Protein AF-A0A537DF81-F1 (afdb_monomer)

Solvent-accessible surface area (backbone atoms only — not comparable to full-atom values): 6787 Å² total; per-residue (Å²): 124,71,70,62,56,60,52,55,70,72,68,40,65,65,61,55,49,50,50,50,50,50,52,50,48,52,57,68,72,64,67,51,51,50,15,34,75,80,62,50,73,33,83,52,47,74,41,13,10,57,52,32,72,85,39,63,35,28,47,92,48,24,45,86,84,34,48,71,54,56,65,70,61,53,48,52,53,49,26,51,48,34,29,77,74,66,74,35,54,71,71,58,14,47,54,49,42,55,56,54,39,44,73,25,78,74,33,26,65,62,50,47,53,56,53,53,61,62,62,72,75,116

Radius of gyration: 23.25 Å; Cα contacts (8 Å, |Δi|>4): 124; chains: 1; bounding box: 40×28×80 Å

Nearest PDB structures (foldseek):
  6m7f-assembly2_C  TM=6.364E-01  e=6.602E+00  Streptomyces clavuligerus
  1oai-assembly1_A  TM=5.696E-01  e=9.035E+00  Homo sapiens
  8hr7-assembly1_E  TM=6.247E-01  e=9.035E+00  Escherichia coli

Secondary structure (DSSP, 8-state):
-HHHHHHHHHS-HHHHHHHHHHHHHHHHHS--EEPTTT--EE-SGGGBGGG-TT-SSBTTTB-TTSPBPPHHHHHHHHHHHHHHHH---HHHHHHHHHHHHHHSTTTHHHHHHHHHHHHTT-

pLDDT: mean 83.81, std 18.18, range [38.84, 98.19]

Mean predicted aligned error: 11.06 Å

Structure (mmCIF, N/CA/C/O backbone):
data_AF-A0A537DF81-F1
#
_entry.id   AF-A0A537DF81-F1
#
loop_
_atom_site.group_PDB
_atom_site.id
_atom_site.type_symbol
_atom_site.label_atom_id
_atom_site.label_alt_id
_atom_site.label_comp_id
_atom_site.labe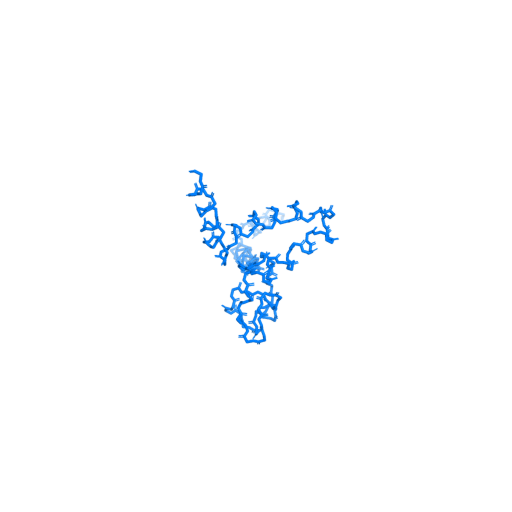l_asym_id
_atom_site.label_entity_id
_atom_site.label_seq_id
_atom_site.pdbx_PDB_ins_code
_atom_site.Cartn_x
_atom_site.Cartn_y
_atom_site.Cartn_z
_atom_site.occupancy
_atom_site.B_iso_or_equiv
_atom_site.auth_seq_id
_atom_site.auth_comp_id
_atom_site.auth_asym_id
_atom_site.auth_atom_id
_atom_site.pdbx_PDB_model_num
ATOM 1 N N . MET A 1 1 ? 2.066 5.144 -61.762 1.00 49.25 1 MET A N 1
ATOM 2 C CA . MET A 1 1 ? 3.050 4.932 -60.671 1.00 49.25 1 MET A CA 1
ATOM 3 C C . MET A 1 1 ? 2.477 5.013 -59.250 1.00 49.25 1 MET A C 1
ATOM 5 O O . MET A 1 1 ? 3.092 4.438 -58.369 1.00 49.25 1 MET A O 1
ATOM 9 N N . PHE A 1 2 ? 1.320 5.641 -58.993 1.00 47.88 2 PHE A N 1
ATOM 10 C CA . PHE A 1 2 ? 0.762 5.751 -57.627 1.00 47.88 2 PHE A CA 1
ATOM 11 C C . PHE A 1 2 ? 0.075 4.480 -57.087 1.00 47.88 2 PHE A C 1
ATOM 13 O O . PHE A 1 2 ? 0.087 4.240 -55.884 1.00 47.88 2 PHE A O 1
ATOM 20 N N . VAL A 1 3 ? -0.472 3.628 -57.961 1.00 48.50 3 VAL A N 1
ATOM 21 C CA . VAL A 1 3 ? -1.225 2.425 -57.545 1.00 48.50 3 VAL A CA 1
ATOM 22 C C . VAL A 1 3 ? -0.308 1.329 -56.972 1.00 48.50 3 VAL A C 1
ATOM 24 O O . VAL A 1 3 ? -0.689 0.620 -56.048 1.00 48.50 3 VAL A O 1
ATOM 27 N N . CYS A 1 4 ? 0.945 1.247 -57.436 1.00 48.53 4 CYS A N 1
ATOM 28 C CA . CYS A 1 4 ? 1.905 0.237 -56.970 1.00 48.53 4 CYS A CA 1
ATOM 29 C C . CYS A 1 4 ? 2.397 0.499 -55.533 1.00 48.53 4 CYS A C 1
ATOM 31 O O . CYS A 1 4 ? 2.656 -0.439 -54.784 1.00 48.53 4 CYS A O 1
ATOM 33 N N . TYR A 1 5 ? 2.478 1.770 -55.122 1.00 52.22 5 TYR A N 1
ATOM 34 C CA . TYR A 1 5 ? 2.940 2.153 -53.784 1.00 52.22 5 TYR A CA 1
ATOM 35 C C . TYR A 1 5 ? 1.903 1.811 -52.704 1.00 52.22 5 TYR A C 1
ATOM 37 O O . TYR A 1 5 ? 2.252 1.296 -51.646 1.00 52.22 5 TYR A O 1
ATOM 45 N N . LEU A 1 6 ? 0.613 2.011 -52.998 1.00 49.91 6 LEU A N 1
ATOM 46 C CA . LEU A 1 6 ? -0.479 1.643 -52.091 1.00 49.91 6 LEU A CA 1
ATOM 47 C C . LEU A 1 6 ? -0.612 0.121 -51.914 1.00 49.91 6 LEU A C 1
ATOM 49 O O . LEU A 1 6 ? -0.837 -0.329 -50.792 1.00 49.91 6 LEU A O 1
ATOM 53 N N . CYS A 1 7 ? -0.393 -0.678 -52.965 1.00 44.88 7 CYS A N 1
ATOM 54 C CA . CYS A 1 7 ? -0.363 -2.140 -52.843 1.00 44.88 7 CYS A CA 1
ATOM 55 C C . CYS A 1 7 ? 0.856 -2.634 -52.045 1.00 44.88 7 CYS A C 1
ATOM 57 O O . CYS A 1 7 ? 0.696 -3.470 -51.159 1.00 44.88 7 CYS A O 1
ATOM 59 N N . TYR A 1 8 ? 2.049 -2.071 -52.279 1.00 50.09 8 TYR A N 1
ATOM 60 C CA . TYR A 1 8 ? 3.273 -2.449 -51.558 1.00 50.09 8 TYR A CA 1
ATOM 61 C C . TYR A 1 8 ? 3.180 -2.170 -50.051 1.00 50.09 8 TYR A C 1
ATOM 63 O O . TYR A 1 8 ? 3.649 -2.952 -49.229 1.00 50.09 8 TYR A O 1
ATOM 71 N N . VAL A 1 9 ? 2.529 -1.070 -49.671 1.00 50.41 9 VAL A N 1
ATOM 72 C CA . VAL A 1 9 ? 2.349 -0.663 -48.271 1.00 50.41 9 VAL A CA 1
ATOM 73 C C . VAL A 1 9 ? 1.277 -1.498 -47.544 1.00 50.41 9 VAL A C 1
ATOM 75 O O . VAL A 1 9 ? 1.344 -1.625 -46.318 1.00 50.41 9 VAL A O 1
ATOM 78 N N . ALA A 1 10 ? 0.318 -2.080 -48.275 1.00 50.81 10 ALA A N 1
ATOM 79 C CA . ALA A 1 10 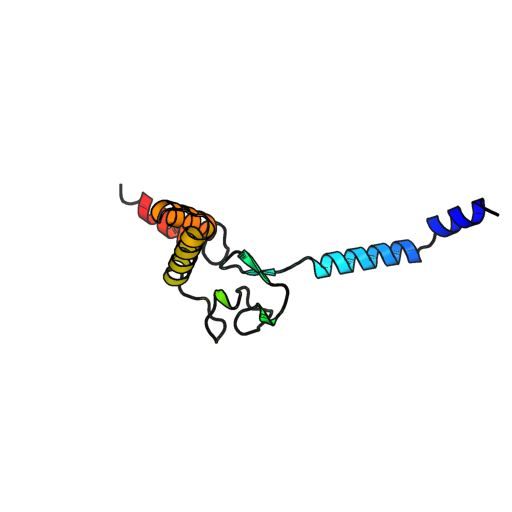? -0.786 -2.873 -47.726 1.00 50.81 10 ALA A CA 1
ATOM 80 C C . ALA A 1 10 ? -0.467 -4.372 -47.563 1.00 50.81 10 ALA A C 1
ATOM 82 O O . ALA A 1 10 ? -1.066 -5.025 -46.714 1.00 50.81 10 ALA A O 1
ATOM 83 N N . THR A 1 11 ? 0.485 -4.919 -48.326 1.00 52.03 11 THR A N 1
ATOM 84 C CA . THR A 1 11 ? 0.841 -6.352 -48.281 1.00 52.03 11 THR A CA 1
ATOM 85 C C . THR A 1 11 ? 2.197 -6.635 -47.644 1.00 52.03 11 THR A C 1
ATOM 87 O O . THR A 1 11 ? 2.632 -7.781 -47.657 1.00 52.03 11 THR A O 1
ATOM 90 N N . CYS A 1 12 ? 2.898 -5.628 -47.110 1.00 47.06 12 CYS A N 1
ATOM 91 C CA . CYS A 1 12 ? 4.250 -5.816 -46.587 1.00 47.06 12 CYS A CA 1
ATOM 92 C C . CYS A 1 12 ? 4.202 -6.542 -45.225 1.00 47.06 12 CYS A C 1
ATOM 94 O O . CYS A 1 12 ? 3.863 -5.907 -44.217 1.00 47.06 12 CYS A O 1
ATOM 96 N N . PRO A 1 13 ? 4.570 -7.839 -45.142 1.00 61.97 13 PRO A N 1
ATOM 97 C CA . PRO A 1 13 ? 4.495 -8.612 -43.898 1.00 61.97 13 PRO A CA 1
ATOM 98 C C . PRO A 1 13 ? 5.383 -8.008 -42.803 1.00 61.97 13 PRO A C 1
ATOM 100 O O . PRO A 1 13 ? 5.100 -8.152 -41.619 1.00 61.97 13 PRO A O 1
ATOM 103 N N . VAL A 1 14 ? 6.406 -7.246 -43.201 1.00 62.47 14 VAL A N 1
ATOM 104 C CA . VAL A 1 14 ? 7.311 -6.512 -42.314 1.00 62.47 14 VAL A CA 1
ATOM 105 C C . VAL A 1 14 ? 6.574 -5.429 -41.520 1.00 62.47 14 VAL A C 1
ATOM 107 O O . VAL A 1 14 ? 6.853 -5.248 -40.343 1.00 62.47 14 VAL A O 1
ATOM 110 N N . ARG A 1 15 ? 5.587 -4.736 -42.107 1.00 67.00 15 ARG A N 1
ATOM 111 C CA . ARG A 1 15 ? 4.839 -3.673 -41.410 1.00 67.00 15 ARG A CA 1
ATOM 112 C C . ARG A 1 15 ? 3.891 -4.245 -40.356 1.00 67.00 15 ARG A C 1
ATOM 114 O O . ARG A 1 15 ? 3.777 -3.685 -39.269 1.00 67.00 15 ARG A O 1
ATOM 121 N N . LEU A 1 16 ? 3.256 -5.378 -40.663 1.00 65.50 16 LEU A N 1
ATOM 122 C CA . LEU A 1 16 ? 2.427 -6.116 -39.710 1.00 65.50 16 LEU A CA 1
ATOM 123 C C . LEU A 1 16 ? 3.285 -6.734 -38.596 1.00 65.50 16 LEU A C 1
ATOM 125 O O . LEU A 1 16 ? 2.926 -6.621 -37.430 1.00 65.50 16 LEU A O 1
ATOM 129 N N . LEU A 1 17 ? 4.447 -7.304 -38.934 1.00 70.38 17 LEU A N 1
ATOM 130 C CA . LEU A 1 17 ? 5.405 -7.840 -37.964 1.00 70.38 17 LEU A CA 1
ATOM 131 C C . LEU A 1 17 ? 5.929 -6.747 -37.021 1.00 70.38 17 LEU A C 1
ATOM 133 O O . LEU A 1 17 ? 5.964 -6.958 -35.816 1.00 70.38 17 LEU A O 1
ATOM 137 N N . VAL A 1 18 ? 6.273 -5.564 -37.540 1.00 71.81 18 VAL A N 1
ATOM 138 C CA . VAL A 1 18 ? 6.703 -4.415 -36.724 1.00 71.81 18 VAL A CA 1
ATOM 139 C C . VAL A 1 18 ? 5.573 -3.937 -35.810 1.00 71.81 18 VAL A C 1
ATOM 141 O O . VAL A 1 18 ? 5.822 -3.693 -34.637 1.00 71.81 18 VAL A O 1
ATOM 144 N N . LEU A 1 19 ? 4.326 -3.864 -36.288 1.00 73.56 19 LEU A N 1
ATOM 145 C CA . LEU A 1 19 ? 3.176 -3.523 -35.441 1.00 73.56 19 LEU A CA 1
ATOM 146 C C . LEU A 1 19 ? 2.931 -4.569 -34.347 1.00 73.56 19 LEU A C 1
ATOM 148 O O . LEU A 1 19 ? 2.692 -4.195 -33.204 1.00 73.56 19 LEU A O 1
ATOM 152 N N . VAL A 1 20 ? 3.030 -5.864 -34.659 1.00 76.12 20 VAL A N 1
ATOM 153 C CA . VAL A 1 20 ? 2.906 -6.937 -33.660 1.00 76.12 20 VAL A CA 1
ATOM 154 C C . VAL A 1 20 ? 4.050 -6.867 -32.652 1.00 76.12 20 VAL A C 1
ATOM 156 O O . VAL A 1 20 ? 3.791 -6.943 -31.458 1.00 76.12 20 VAL A O 1
ATOM 159 N N . LEU A 1 21 ? 5.293 -6.653 -33.091 1.00 73.12 21 LEU A N 1
ATOM 160 C CA . LEU A 1 21 ? 6.444 -6.496 -32.202 1.00 73.12 21 LEU A CA 1
ATOM 161 C C . LEU A 1 21 ? 6.303 -5.266 -31.306 1.00 73.12 21 LEU A C 1
ATOM 163 O O . LEU A 1 21 ? 6.547 -5.382 -30.113 1.00 73.12 21 LEU A O 1
ATOM 167 N N . VAL A 1 22 ? 5.846 -4.127 -31.835 1.00 69.62 22 VAL A N 1
ATOM 168 C CA . VAL A 1 22 ? 5.561 -2.918 -31.047 1.00 69.62 22 VAL A CA 1
ATOM 169 C C . VAL A 1 22 ? 4.423 -3.170 -30.063 1.00 69.62 22 VAL A C 1
ATOM 171 O O . VAL A 1 22 ? 4.552 -2.803 -28.907 1.00 69.62 22 VAL A O 1
ATOM 174 N N . LEU A 1 23 ? 3.339 -3.842 -30.455 1.00 67.06 23 LEU A N 1
ATOM 175 C CA . LEU A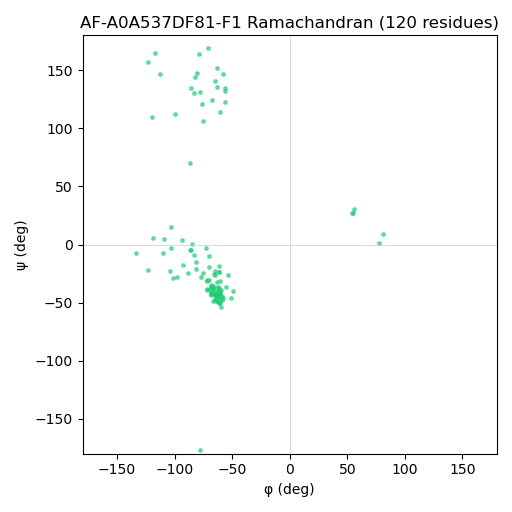 1 23 ? 2.239 -4.177 -29.543 1.00 67.06 23 LEU A CA 1
ATOM 176 C C . LEU A 1 23 ? 2.657 -5.188 -28.466 1.00 67.06 23 LEU A C 1
ATOM 178 O O . LEU A 1 23 ? 2.213 -5.074 -27.327 1.00 67.06 23 LEU A O 1
ATOM 182 N N . VAL A 1 24 ? 3.524 -6.150 -28.794 1.00 61.25 24 VAL A N 1
ATOM 183 C CA . VAL A 1 24 ? 4.120 -7.092 -27.834 1.00 61.25 24 VAL A CA 1
ATOM 184 C C . VAL A 1 24 ? 5.075 -6.360 -26.891 1.00 61.25 24 VAL A C 1
ATOM 186 O O . VAL A 1 24 ? 4.991 -6.573 -25.687 1.00 61.25 24 VAL A O 1
ATOM 189 N N . HIS A 1 25 ? 5.913 -5.448 -27.395 1.00 60.09 25 HIS A N 1
ATOM 190 C CA . HIS A 1 25 ? 6.788 -4.612 -26.569 1.00 60.09 25 HIS A CA 1
ATOM 191 C C . HIS A 1 25 ? 5.978 -3.685 -25.661 1.00 60.09 25 HIS A C 1
ATOM 193 O O . HIS A 1 25 ? 6.202 -3.669 -24.462 1.00 60.09 25 HIS A O 1
ATOM 199 N N . VAL A 1 26 ? 4.981 -2.974 -26.192 1.00 57.25 26 VAL A N 1
ATOM 200 C CA . VAL A 1 26 ? 4.099 -2.090 -25.416 1.00 57.25 26 VAL A CA 1
ATOM 201 C C . VAL A 1 26 ? 3.329 -2.882 -24.358 1.00 57.25 26 VAL A C 1
ATOM 203 O O . VAL A 1 26 ? 3.220 -2.419 -23.225 1.00 57.25 26 VAL A O 1
ATOM 206 N N . ARG A 1 27 ? 2.852 -4.098 -24.669 1.00 55.25 27 ARG A N 1
ATOM 207 C CA . ARG A 1 27 ? 2.251 -4.998 -23.667 1.00 55.25 27 ARG A CA 1
ATOM 208 C C . ARG A 1 27 ? 3.249 -5.428 -22.592 1.00 55.25 27 ARG A C 1
ATOM 210 O O . ARG A 1 27 ? 2.875 -5.448 -21.425 1.00 55.25 27 ARG A O 1
ATOM 217 N N . LEU A 1 28 ? 4.492 -5.730 -22.963 1.00 54.19 28 LEU A N 1
ATOM 218 C CA . LEU A 1 28 ? 5.555 -6.101 -22.026 1.00 54.19 28 LEU A CA 1
ATOM 219 C C . LEU A 1 28 ? 5.982 -4.915 -21.140 1.00 54.19 28 LEU A C 1
ATOM 221 O O . LEU A 1 28 ? 6.260 -5.104 -19.964 1.00 54.19 28 LEU A O 1
ATOM 225 N N . MET A 1 29 ? 5.966 -3.691 -21.676 1.00 49.41 29 MET A N 1
ATOM 226 C CA . MET A 1 29 ? 6.331 -2.459 -20.963 1.00 49.41 29 MET A CA 1
ATOM 227 C C . MET A 1 29 ? 5.197 -1.862 -20.108 1.00 49.41 29 MET A C 1
ATOM 229 O O . MET A 1 29 ? 5.448 -0.926 -19.356 1.00 49.41 29 MET A O 1
ATOM 233 N N . SER A 1 30 ? 3.957 -2.363 -20.208 1.00 47.78 30 SER A N 1
ATOM 234 C CA . SER A 1 30 ? 2.788 -1.778 -19.517 1.00 47.78 30 SER A CA 1
ATOM 235 C C . SER A 1 30 ? 2.321 -2.537 -18.271 1.00 47.78 30 SER A C 1
ATOM 237 O O . SER A 1 30 ? 1.398 -2.072 -17.601 1.00 47.78 30 SER A O 1
ATOM 239 N N . LEU A 1 31 ? 2.928 -3.674 -17.915 1.00 55.75 31 LEU A N 1
ATOM 240 C CA . LEU A 1 31 ? 2.657 -4.320 -16.625 1.00 55.75 31 LEU A CA 1
ATOM 241 C C . LEU A 1 31 ? 3.573 -3.737 -15.540 1.00 55.75 31 LEU A C 1
ATOM 243 O O . LEU A 1 31 ? 4.466 -4.410 -15.040 1.00 55.75 31 LEU A O 1
ATOM 247 N N . ALA A 1 32 ? 3.338 -2.481 -15.155 1.00 60.94 32 ALA A N 1
ATOM 248 C CA . ALA A 1 32 ? 3.845 -2.005 -13.871 1.00 60.94 32 ALA A CA 1
ATOM 249 C C . ALA A 1 32 ? 3.212 -2.873 -12.772 1.00 60.94 32 ALA A C 1
ATOM 251 O O . ALA A 1 32 ? 1.986 -2.862 -12.595 1.00 60.94 32 ALA A O 1
ATOM 252 N N . LEU A 1 33 ? 4.029 -3.659 -12.070 1.00 82.50 33 LEU A N 1
ATOM 253 C CA . LEU A 1 33 ? 3.555 -4.500 -10.978 1.00 82.50 33 LEU A CA 1
ATOM 254 C C . LEU A 1 33 ? 3.107 -3.564 -9.849 1.00 82.50 33 LEU A C 1
ATOM 256 O O . LEU A 1 33 ? 3.856 -2.689 -9.423 1.00 82.50 33 LEU A O 1
ATOM 260 N N . ARG A 1 34 ? 1.862 -3.674 -9.385 1.00 93.31 34 ARG A N 1
ATOM 261 C CA . ARG A 1 34 ? 1.377 -2.838 -8.277 1.00 93.31 34 ARG A CA 1
ATOM 262 C C . ARG A 1 34 ? 1.739 -3.494 -6.956 1.00 93.31 34 ARG A C 1
ATOM 264 O O . ARG A 1 34 ? 1.504 -4.684 -6.786 1.00 93.31 34 ARG A O 1
ATOM 271 N N . CYS A 1 35 ? 2.251 -2.707 -6.016 1.00 96.38 35 CYS A N 1
ATOM 272 C CA . CYS A 1 35 ? 2.538 -3.157 -4.662 1.00 96.38 35 CYS A CA 1
ATOM 273 C C . CYS A 1 35 ? 1.272 -3.739 -4.025 1.00 96.38 35 CYS A C 1
ATOM 275 O O . CYS A 1 35 ? 0.273 -3.035 -3.864 1.00 96.38 35 CYS A O 1
ATOM 277 N N . GLU A 1 36 ? 1.329 -4.992 -3.588 1.00 96.75 36 GLU A N 1
ATOM 278 C CA . GLU A 1 36 ? 0.172 -5.692 -3.016 1.00 96.75 36 GLU A CA 1
ATOM 279 C C . GLU A 1 36 ? -0.257 -5.157 -1.637 1.00 96.75 36 GLU A C 1
ATOM 281 O O . GLU A 1 36 ? -1.322 -5.518 -1.138 1.00 96.75 36 GLU A O 1
ATOM 286 N N . SER A 1 37 ? 0.555 -4.283 -1.026 1.00 97.50 37 SER A N 1
ATOM 287 C CA . SER A 1 37 ? 0.326 -3.684 0.297 1.00 97.50 37 SER A CA 1
ATOM 288 C C . SER A 1 37 ? -0.217 -2.251 0.259 1.00 97.50 37 SER A C 1
ATOM 290 O O . SER A 1 37 ? -0.920 -1.846 1.184 1.00 97.50 37 SER A O 1
ATOM 292 N N . CYS A 1 38 ? 0.090 -1.457 -0.770 1.00 96.38 38 CYS A N 1
ATOM 293 C CA . CYS A 1 38 ? -0.389 -0.067 -0.866 1.00 96.38 38 CYS A CA 1
ATOM 294 C C . CYS A 1 38 ? -0.964 0.319 -2.236 1.00 96.38 38 CYS A C 1
ATOM 296 O O . CYS A 1 38 ? -1.504 1.414 -2.377 1.00 96.38 38 CYS A O 1
ATOM 298 N N . GLY A 1 39 ? -0.853 -0.546 -3.247 1.00 93.94 39 GLY A N 1
ATOM 299 C CA . GLY A 1 39 ? -1.349 -0.305 -4.604 1.00 93.94 39 GLY A CA 1
ATOM 300 C C . GLY A 1 39 ? -0.480 0.619 -5.467 1.00 93.94 39 GLY A C 1
ATOM 301 O O . GLY A 1 39 ? -0.843 0.883 -6.621 1.00 93.94 39 GLY A O 1
ATOM 302 N N . MET A 1 40 ? 0.655 1.106 -4.946 1.00 93.31 40 MET A N 1
ATOM 303 C CA . MET A 1 40 ? 1.596 1.933 -5.711 1.00 93.31 40 MET A CA 1
ATOM 304 C C . MET A 1 40 ? 2.180 1.143 -6.891 1.00 93.31 40 MET A C 1
ATOM 306 O O . MET A 1 40 ? 2.553 -0.015 -6.700 1.00 93.31 40 MET A O 1
ATOM 310 N N . PRO A 1 41 ? 2.260 1.729 -8.097 1.00 93.38 41 PRO A N 1
ATOM 311 C CA . PRO A 1 41 ? 2.952 1.099 -9.215 1.00 93.38 41 PRO A CA 1
ATOM 312 C C . PRO A 1 41 ? 4.452 0.978 -8.914 1.00 93.38 41 PRO A C 1
ATOM 314 O O . PRO A 1 41 ? 5.033 1.897 -8.343 1.00 93.38 41 PRO A O 1
ATOM 317 N N . MET A 1 42 ? 5.044 -0.148 -9.306 1.00 93.12 42 MET A N 1
ATOM 318 C CA . MET A 1 42 ? 6.482 -0.413 -9.278 1.00 93.12 42 MET A CA 1
ATOM 319 C C . MET A 1 42 ? 6.918 -0.681 -10.724 1.00 93.12 42 MET A C 1
ATOM 321 O O . MET A 1 42 ? 6.490 -1.655 -11.348 1.00 93.12 42 MET A O 1
ATOM 325 N N . ALA A 1 43 ? 7.669 0.256 -11.290 1.00 87.81 43 ALA A N 1
ATOM 326 C CA . ALA A 1 43 ? 8.185 0.252 -12.650 1.00 87.81 43 ALA A CA 1
ATOM 327 C C . ALA A 1 43 ? 9.640 -0.231 -12.724 1.00 87.81 43 ALA A C 1
ATOM 329 O O . ALA A 1 43 ? 10.037 -0.764 -13.761 1.00 87.81 43 ALA A O 1
ATOM 330 N N . THR A 1 44 ? 10.431 -0.048 -11.662 1.00 88.88 44 THR A N 1
ATOM 331 C CA . THR A 1 44 ? 11.844 -0.462 -11.633 1.00 88.88 44 THR A CA 1
ATOM 332 C C . THR A 1 44 ? 12.138 -1.412 -10.480 1.00 88.88 44 THR A C 1
ATOM 334 O O . THR A 1 44 ? 11.438 -1.421 -9.471 1.00 88.88 44 THR A O 1
ATOM 337 N N . ASN A 1 45 ? 13.206 -2.203 -10.607 1.00 87.81 45 ASN A N 1
ATOM 338 C CA . ASN A 1 45 ? 13.602 -3.189 -9.597 1.00 87.81 45 ASN A CA 1
ATOM 339 C C . ASN A 1 45 ? 13.909 -2.539 -8.235 1.00 87.81 45 ASN A C 1
ATOM 341 O O . ASN A 1 45 ? 13.675 -3.143 -7.190 1.00 87.81 45 ASN A O 1
ATOM 345 N N . GLU A 1 46 ? 14.410 -1.304 -8.242 1.00 91.44 46 GLU A N 1
ATOM 346 C CA . GLU A 1 46 ? 14.785 -0.540 -7.050 1.00 91.44 46 GLU A CA 1
ATOM 347 C C . GLU A 1 46 ? 13.571 -0.099 -6.224 1.00 91.44 46 GLU A C 1
ATOM 349 O O . GLU A 1 46 ? 13.713 0.203 -5.040 1.00 91.44 46 GLU A O 1
ATOM 354 N N . GLU A 1 47 ? 12.381 -0.077 -6.827 1.00 93.75 47 GLU A N 1
ATOM 355 C CA . GLU A 1 47 ? 11.132 0.271 -6.148 1.00 93.75 47 GLU A CA 1
ATOM 356 C C . GLU A 1 47 ? 10.552 -0.905 -5.357 1.00 93.75 47 GLU A C 1
ATOM 358 O O . GLU A 1 47 ? 9.714 -0.691 -4.476 1.00 93.75 47 GLU A O 1
ATOM 363 N N . HIS A 1 48 ? 11.025 -2.129 -5.608 1.00 95.69 48 HIS A N 1
ATOM 364 C CA . HIS A 1 48 ? 10.642 -3.318 -4.856 1.00 95.69 48 HIS A CA 1
ATOM 365 C C . HIS A 1 48 ? 11.412 -3.427 -3.533 1.00 95.69 48 HIS A C 1
ATOM 367 O O . HIS A 1 48 ? 12.577 -3.042 -3.417 1.00 95.69 48 HIS A O 1
ATOM 373 N N . GLY A 1 49 ? 10.772 -3.994 -2.511 1.00 96.31 49 GLY A N 1
ATOM 374 C CA . GLY A 1 49 ? 11.358 -4.182 -1.187 1.00 96.31 49 GLY A CA 1
ATOM 375 C C . GLY A 1 49 ? 12.670 -4.970 -1.239 1.00 96.31 49 GLY A C 1
ATOM 376 O O . GLY A 1 49 ? 12.746 -6.021 -1.879 1.00 96.31 49 GLY A O 1
ATOM 377 N N . ALA A 1 50 ? 13.697 -4.456 -0.553 1.00 95.25 50 ALA A N 1
ATOM 378 C CA . ALA A 1 50 ? 15.083 -4.939 -0.626 1.00 95.25 50 ALA A CA 1
ATOM 379 C C . ALA A 1 50 ? 15.671 -4.997 -2.052 1.00 95.25 50 ALA A C 1
ATOM 381 O O . ALA A 1 50 ? 16.555 -5.809 -2.313 1.00 95.25 50 ALA A O 1
ATOM 382 N N . GLN A 1 51 ? 15.182 -4.151 -2.970 1.00 92.81 51 GLN A N 1
ATOM 383 C CA . GLN A 1 51 ? 15.604 -4.099 -4.378 1.00 92.81 51 GLN A CA 1
ATOM 384 C C . GLN A 1 51 ? 15.473 -5.457 -5.093 1.00 92.81 51 GLN A C 1
ATOM 386 O O . GLN A 1 51 ? 16.212 -5.771 -6.026 1.00 92.81 51 GLN A O 1
ATOM 391 N N . ASN A 1 52 ? 14.541 -6.296 -4.628 1.00 92.44 52 ASN A N 1
ATOM 392 C CA . ASN A 1 52 ? 14.288 -7.614 -5.187 1.00 92.44 52 ASN A CA 1
ATOM 393 C C . ASN A 1 52 ? 13.060 -7.551 -6.109 1.00 92.44 52 ASN A C 1
ATOM 395 O O . ASN A 1 52 ? 11.951 -7.431 -5.589 1.00 92.44 52 ASN A O 1
ATOM 399 N N . PRO A 1 53 ? 13.201 -7.721 -7.437 1.00 90.19 53 PRO A N 1
ATOM 400 C CA . PRO A 1 53 ? 12.077 -7.631 -8.377 1.00 90.19 53 PRO A CA 1
ATOM 401 C C . PRO A 1 53 ? 10.977 -8.677 -8.146 1.00 90.19 53 PRO A C 1
ATOM 403 O O . PRO A 1 53 ? 9.851 -8.503 -8.600 1.00 90.19 53 PRO A O 1
ATOM 406 N N . ASN A 1 54 ? 11.276 -9.758 -7.419 1.00 91.50 54 ASN A N 1
ATOM 407 C CA . ASN A 1 54 ? 10.287 -10.772 -7.051 1.00 91.50 54 ASN A CA 1
ATOM 408 C C . ASN A 1 54 ? 9.519 -10.432 -5.764 1.00 91.50 54 ASN A C 1
ATOM 410 O O . ASN A 1 54 ? 8.624 -11.180 -5.374 1.00 91.50 54 ASN A O 1
ATOM 414 N N . ASN A 1 55 ? 9.872 -9.350 -5.064 1.00 95.00 55 ASN A N 1
ATOM 415 C CA . ASN A 1 55 ? 9.138 -8.910 -3.886 1.00 95.00 55 ASN A CA 1
ATOM 416 C C . ASN A 1 55 ? 7.833 -8.224 -4.330 1.00 95.00 55 ASN A C 1
ATOM 418 O O . ASN A 1 55 ? 7.901 -7.223 -5.040 1.00 95.00 55 ASN A O 1
ATOM 422 N N . PRO A 1 56 ? 6.643 -8.700 -3.926 1.00 95.88 56 PRO A N 1
ATOM 423 C CA . PRO A 1 56 ? 5.375 -8.093 -4.341 1.00 95.88 56 PRO A CA 1
ATOM 424 C C . PRO A 1 56 ? 5.099 -6.734 -3.671 1.00 95.88 56 PRO A C 1
ATOM 426 O O . PRO A 1 56 ? 4.084 -6.091 -3.951 1.00 95.88 56 PRO A O 1
ATOM 429 N N . TYR A 1 57 ? 5.973 -6.289 -2.765 1.00 97.25 57 TYR A N 1
ATOM 430 C CA . TYR A 1 57 ? 5.823 -5.059 -1.998 1.00 97.25 57 TYR A CA 1
ATOM 431 C C . TYR A 1 57 ? 6.874 -4.023 -2.391 1.00 97.25 57 TYR A C 1
ATOM 433 O O . TYR A 1 57 ? 8.017 -4.370 -2.679 1.00 97.25 57 TYR A O 1
ATOM 441 N N . CYS A 1 58 ? 6.509 -2.740 -2.336 1.00 97.06 58 CYS A N 1
ATOM 442 C CA . CYS A 1 58 ? 7.449 -1.652 -2.590 1.00 97.06 58 CYS A CA 1
ATOM 443 C C . CYS A 1 58 ? 8.355 -1.369 -1.385 1.00 97.06 58 CYS A C 1
ATOM 445 O O . CYS A 1 58 ? 8.019 -1.708 -0.246 1.00 97.06 58 CYS A O 1
ATOM 447 N N . ILE A 1 59 ? 9.446 -0.638 -1.617 1.00 96.50 59 ILE A N 1
ATOM 448 C CA . ILE A 1 59 ? 10.395 -0.193 -0.581 1.00 96.50 59 ILE A CA 1
ATOM 449 C C . ILE A 1 59 ? 9.742 0.561 0.590 1.00 96.50 59 ILE A C 1
ATOM 451 O O . ILE A 1 59 ? 10.257 0.537 1.702 1.00 96.50 59 ILE A O 1
ATOM 455 N N . HIS A 1 60 ? 8.593 1.210 0.373 1.00 96.06 60 HIS A N 1
ATOM 456 C CA . HIS A 1 60 ? 7.865 1.963 1.406 1.00 96.06 60 HIS A CA 1
ATOM 457 C C . HIS A 1 60 ? 6.895 1.103 2.228 1.00 96.06 60 HIS A C 1
ATOM 459 O O . HIS A 1 60 ? 6.229 1.600 3.139 1.00 96.06 60 HIS A O 1
ATOM 465 N N . CYS A 1 61 ? 6.742 -0.170 1.867 1.00 97.75 61 CYS A N 1
ATOM 466 C CA . CYS A 1 61 ? 5.914 -1.126 2.594 1.00 97.75 61 CYS A CA 1
ATOM 467 C C . CYS A 1 61 ? 6.743 -2.187 3.311 1.00 97.75 61 CYS A C 1
ATOM 469 O O . CYS A 1 61 ? 6.170 -2.959 4.075 1.00 97.75 61 CYS A O 1
ATOM 471 N N . THR A 1 62 ? 8.057 -2.232 3.102 1.00 97.88 62 THR A N 1
ATOM 472 C CA . THR A 1 62 ? 8.934 -3.240 3.696 1.00 97.88 62 THR A CA 1
ATOM 473 C C . THR A 1 62 ? 9.974 -2.632 4.627 1.00 97.88 62 THR A C 1
ATOM 475 O O . THR A 1 62 ? 10.230 -1.430 4.609 1.00 97.88 62 THR A O 1
ATOM 478 N N . ASP A 1 63 ? 10.600 -3.473 5.442 1.00 96.56 63 ASP A N 1
ATOM 479 C CA . ASP A 1 63 ? 11.861 -3.147 6.100 1.00 96.56 63 ASP A CA 1
ATOM 480 C C . ASP A 1 63 ? 13.060 -3.273 5.135 1.00 96.56 63 ASP A C 1
ATOM 482 O O . ASP A 1 63 ? 12.905 -3.561 3.942 1.00 96.56 63 ASP A O 1
ATOM 486 N N . MET A 1 64 ? 14.271 -3.063 5.663 1.00 94.38 64 MET A N 1
ATOM 487 C CA . MET A 1 64 ? 15.525 -3.160 4.902 1.00 94.38 64 MET A CA 1
ATOM 488 C C . MET A 1 64 ? 15.779 -4.554 4.312 1.00 94.38 64 MET A C 1
ATOM 490 O O . MET A 1 64 ? 16.502 -4.671 3.329 1.00 94.38 64 MET A O 1
ATOM 494 N N . ASN A 1 65 ? 15.180 -5.598 4.888 1.00 96.31 65 ASN A N 1
ATOM 495 C CA . ASN A 1 65 ? 15.304 -6.978 4.424 1.00 96.31 65 ASN A CA 1
ATOM 496 C C . ASN A 1 65 ? 14.173 -7.365 3.456 1.00 96.31 65 ASN A C 1
ATOM 498 O O . ASN A 1 65 ? 14.083 -8.519 3.042 1.00 96.31 65 ASN A O 1
ATOM 502 N N . GLY A 1 66 ? 13.289 -6.425 3.104 1.00 96.25 66 GLY A N 1
ATOM 503 C CA . GLY A 1 66 ? 12.174 -6.670 2.194 1.00 96.25 6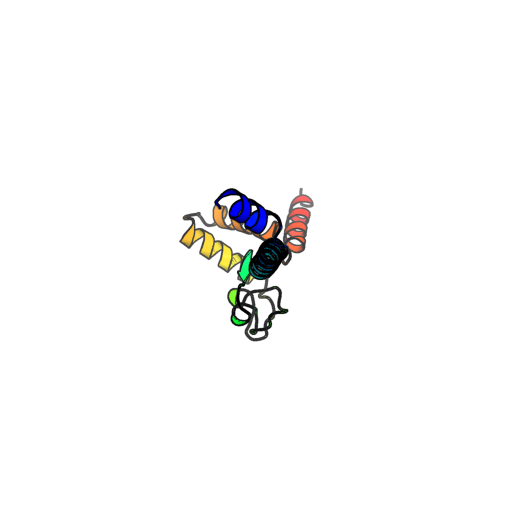6 GLY A CA 1
ATOM 504 C C . GLY A 1 66 ? 10.977 -7.338 2.868 1.00 96.25 66 GLY A C 1
ATOM 505 O O . GLY A 1 66 ? 10.030 -7.722 2.180 1.00 96.25 66 GLY A O 1
ATOM 506 N N . LYS A 1 67 ? 10.973 -7.459 4.201 1.00 97.88 67 LYS A N 1
ATOM 507 C CA . LYS A 1 67 ? 9.835 -8.000 4.945 1.00 97.88 67 LYS A CA 1
ATOM 508 C C . LYS A 1 67 ? 8.749 -6.938 5.071 1.00 97.88 67 LYS A C 1
ATOM 510 O O . LYS A 1 67 ? 9.021 -5.814 5.483 1.00 97.88 67 LYS A O 1
ATOM 515 N N . LEU A 1 68 ? 7.511 -7.312 4.755 1.00 97.94 68 LEU A N 1
ATOM 516 C CA . LEU A 1 68 ? 6.342 -6.443 4.875 1.00 97.94 68 LEU A CA 1
ATOM 517 C C . LEU A 1 68 ? 6.186 -5.901 6.307 1.00 97.94 68 LEU A C 1
ATOM 519 O O . LEU A 1 68 ? 6.291 -6.648 7.285 1.00 97.94 68 LEU A O 1
ATOM 523 N N . LEU A 1 69 ? 5.923 -4.599 6.421 1.00 97.94 69 LEU A N 1
ATOM 524 C CA . LEU A 1 69 ? 5.644 -3.946 7.697 1.00 97.94 69 LEU A CA 1
ATOM 525 C C . LEU A 1 69 ? 4.354 -4.500 8.332 1.00 97.94 69 LEU A C 1
ATOM 527 O O . LEU A 1 69 ? 3.447 -4.915 7.613 1.00 97.94 69 LEU A O 1
ATOM 531 N N . PRO A 1 70 ? 4.221 -4.478 9.671 1.00 97.69 70 PRO A N 1
ATOM 532 C CA . PRO A 1 70 ? 2.984 -4.885 10.332 1.00 97.69 70 PRO A CA 1
ATOM 533 C C . PRO A 1 70 ? 1.781 -4.058 9.861 1.00 97.69 70 PRO A C 1
ATOM 535 O O . PRO A 1 70 ? 1.909 -2.857 9.604 1.00 97.69 70 PRO A O 1
ATOM 538 N N . PHE A 1 71 ? 0.608 -4.692 9.808 1.00 97.06 71 PHE A N 1
ATOM 539 C CA . PHE A 1 71 ? -0.645 -4.059 9.381 1.00 97.06 71 PHE A CA 1
ATOM 540 C C . PHE A 1 71 ? -0.916 -2.753 10.125 1.00 97.06 71 PHE A C 1
ATOM 542 O O . PHE A 1 71 ? -1.233 -1.763 9.490 1.00 97.06 71 PHE A O 1
ATOM 549 N N . GLU A 1 72 ? -0.762 -2.730 11.450 1.00 96.88 72 GLU A N 1
ATOM 550 C CA . GLU A 1 72 ? -1.051 -1.577 12.307 1.00 96.88 72 GLU A CA 1
ATOM 551 C C . GLU A 1 72 ? -0.188 -0.376 11.931 1.00 96.88 72 GLU A C 1
ATOM 553 O O . GLU A 1 72 ? -0.680 0.745 11.826 1.00 96.88 72 GLU A O 1
ATOM 558 N N . LYS A 1 73 ? 1.098 -0.627 11.659 1.00 97.44 73 LYS A N 1
ATOM 559 C CA . LYS A 1 73 ? 2.025 0.410 11.213 1.00 97.44 73 LYS A CA 1
ATOM 560 C C . LYS A 1 73 ? 1.614 0.942 9.841 1.00 97.44 73 LYS A C 1
ATOM 562 O O . LYS A 1 73 ? 1.541 2.153 9.654 1.00 97.44 73 LYS A O 1
ATOM 567 N N . LYS A 1 74 ? 1.322 0.050 8.887 1.00 97.25 74 LYS A N 1
ATOM 568 C CA . LYS A 1 74 ? 0.929 0.465 7.533 1.00 97.25 74 LYS A CA 1
ATOM 569 C C . LYS A 1 74 ? -0.426 1.174 7.521 1.00 97.25 74 LYS A C 1
ATOM 571 O O . LYS A 1 74 ? -0.587 2.141 6.784 1.00 97.25 74 LYS A O 1
ATOM 576 N N . PHE A 1 75 ? -1.362 0.721 8.349 1.00 98.00 75 PHE A N 1
ATOM 577 C CA . PHE A 1 75 ? -2.670 1.328 8.549 1.00 98.00 75 PHE A CA 1
ATOM 578 C C . PHE A 1 75 ? -2.529 2.767 9.041 1.00 98.00 75 PHE A C 1
ATOM 580 O O . PHE A 1 75 ? -3.023 3.672 8.377 1.00 98.00 75 PHE A O 1
ATOM 587 N N . GLU A 1 76 ? -1.785 2.999 10.125 1.00 98.06 76 GLU A N 1
ATOM 588 C CA . GLU A 1 76 ? -1.587 4.349 10.664 1.00 98.06 76 GLU A CA 1
ATOM 589 C C . GLU A 1 76 ? -0.878 5.276 9.657 1.00 98.06 76 GLU A C 1
ATOM 591 O O . GLU A 1 76 ? -1.285 6.421 9.469 1.00 98.06 76 GLU A O 1
ATOM 596 N N . GLU A 1 77 ? 0.129 4.780 8.926 1.00 97.12 77 GLU A N 1
ATOM 597 C CA . GLU A 1 77 ? 0.791 5.546 7.857 1.00 97.12 77 GLU A CA 1
ATOM 598 C C . GLU A 1 77 ? -0.172 5.940 6.723 1.00 97.12 77 GLU A C 1
ATOM 600 O O . GLU A 1 77 ? -0.128 7.071 6.229 1.00 97.12 77 GLU A O 1
ATOM 605 N N . LEU A 1 78 ? -1.043 5.020 6.297 1.00 96.56 78 LEU A N 1
ATOM 606 C CA . LEU A 1 78 ? -2.051 5.289 5.271 1.00 96.56 78 LEU A CA 1
ATOM 607 C C . LEU A 1 78 ? -3.136 6.246 5.776 1.00 96.56 78 LEU A C 1
ATOM 609 O O . LEU A 1 78 ? -3.549 7.123 5.019 1.00 96.56 78 LEU A O 1
ATOM 613 N N . VAL A 1 79 ? -3.561 6.127 7.038 1.00 98.19 79 VAL A N 1
ATOM 614 C CA . VAL A 1 79 ? -4.521 7.045 7.677 1.00 98.19 79 VAL A CA 1
ATOM 615 C C . VAL A 1 79 ? -3.948 8.450 7.706 1.00 98.19 79 VAL A C 1
ATOM 617 O O . VAL A 1 79 ? -4.584 9.377 7.208 1.00 98.19 79 VAL A O 1
ATOM 620 N N . LYS A 1 80 ? -2.708 8.599 8.180 1.00 97.69 80 LYS A N 1
ATOM 621 C CA . LYS A 1 80 ? -2.006 9.881 8.172 1.00 97.69 80 LYS A CA 1
ATOM 622 C C . LYS A 1 80 ? -1.897 10.452 6.758 1.00 97.69 80 LYS A C 1
ATOM 624 O O . LYS A 1 80 ? -2.240 11.606 6.534 1.00 97.69 80 LYS A O 1
ATOM 629 N N . THR A 1 81 ? -1.515 9.628 5.782 1.00 96.12 81 THR A N 1
ATOM 630 C CA . THR A 1 81 ? -1.427 10.060 4.378 1.00 96.12 81 THR A CA 1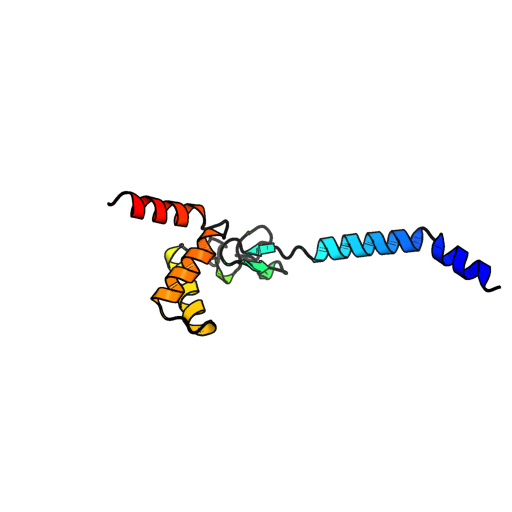
ATOM 631 C C . THR A 1 81 ? -2.785 10.520 3.842 1.00 96.12 81 THR A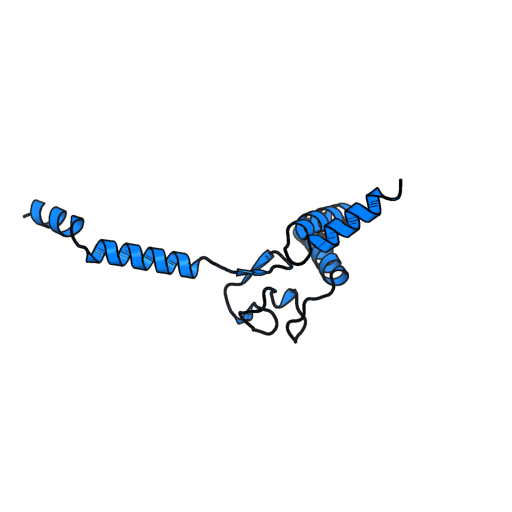 C 1
ATOM 633 O O . THR A 1 81 ? -2.857 11.522 3.134 1.00 96.12 81 THR A O 1
ATOM 636 N N . ALA A 1 82 ? -3.877 9.825 4.166 1.00 96.75 82 ALA A N 1
ATOM 637 C CA . ALA A 1 82 ? -5.221 10.215 3.751 1.00 96.75 82 ALA A CA 1
ATOM 638 C C . ALA A 1 82 ? -5.666 11.534 4.404 1.00 96.75 82 ALA A C 1
ATOM 640 O O . ALA A 1 82 ? -6.264 12.369 3.726 1.00 96.75 82 ALA A O 1
ATOM 641 N N . MET A 1 83 ? -5.331 11.756 5.677 1.00 98.00 83 MET A N 1
ATOM 642 C CA . MET A 1 83 ? -5.574 13.035 6.351 1.00 98.00 83 MET A CA 1
ATOM 643 C C . MET A 1 83 ? -4.795 14.172 5.675 1.00 98.00 83 MET A C 1
ATOM 645 O O . MET A 1 83 ? -5.391 15.177 5.292 1.00 98.00 83 MET A O 1
ATOM 649 N N . ASP A 1 84 ? -3.496 13.968 5.444 1.00 97.19 84 ASP A N 1
ATOM 650 C CA . ASP A 1 84 ? -2.585 14.984 4.904 1.00 97.19 84 ASP A CA 1
ATOM 651 C C . ASP A 1 84 ? -2.886 15.331 3.434 1.00 97.19 84 ASP A C 1
ATOM 653 O O . ASP A 1 84 ? -2.764 16.482 3.021 1.00 97.19 84 ASP A O 1
ATOM 657 N N . THR A 1 85 ? -3.278 14.343 2.620 1.00 96.25 85 THR A N 1
ATOM 658 C CA . THR A 1 85 ? -3.410 14.512 1.156 1.00 96.25 85 THR A CA 1
ATOM 659 C C . THR A 1 85 ? -4.846 14.633 0.661 1.00 96.25 85 THR A C 1
ATOM 661 O O . THR A 1 85 ? -5.073 15.159 -0.429 1.00 96.25 85 THR A O 1
ATOM 664 N N . ARG A 1 86 ? -5.828 14.141 1.427 1.00 93.31 86 ARG A N 1
ATOM 665 C CA . ARG A 1 86 ? -7.248 14.115 1.031 1.00 93.31 86 ARG A CA 1
ATOM 666 C C . ARG A 1 86 ? -8.138 14.933 1.963 1.00 93.31 86 ARG A C 1
ATOM 668 O O . ARG A 1 86 ? -9.352 14.907 1.781 1.00 93.31 86 ARG A O 1
ATOM 675 N N . TRP A 1 87 ? -7.551 15.655 2.924 1.00 93.38 87 TRP A N 1
ATOM 676 C CA . TRP A 1 87 ? -8.257 16.555 3.846 1.00 93.38 87 TRP A CA 1
ATOM 677 C C . TRP A 1 87 ? -9.383 15.862 4.625 1.00 93.38 87 TRP A C 1
ATOM 679 O O . TRP A 1 87 ? -10.402 16.466 4.957 1.00 93.38 87 TRP A O 1
ATOM 689 N N . MET A 1 88 ? -9.211 14.567 4.886 1.00 96.38 88 MET A N 1
ATOM 690 C CA . MET A 1 88 ? -10.145 13.772 5.673 1.00 96.38 88 MET A CA 1
ATOM 691 C C . MET A 1 88 ? -9.866 13.975 7.160 1.00 96.38 88 MET A C 1
ATOM 693 O O . MET A 1 88 ? -8.710 14.071 7.574 1.00 96.38 88 MET A O 1
ATOM 697 N N . ASN A 1 89 ? -10.914 13.982 7.985 1.00 97.94 89 ASN A N 1
ATOM 698 C CA . ASN A 1 89 ? -10.715 13.811 9.423 1.00 97.94 89 ASN A CA 1
ATOM 699 C C . ASN A 1 89 ? -10.292 12.359 9.736 1.00 97.94 89 ASN A C 1
ATOM 701 O O . ASN A 1 89 ? -10.365 11.483 8.869 1.00 97.94 89 ASN A O 1
ATOM 705 N N . ARG A 1 90 ? -9.851 12.090 10.971 1.00 97.56 90 ARG A N 1
ATOM 706 C CA . ARG A 1 90 ? -9.309 10.768 11.329 1.00 97.56 90 ARG A CA 1
ATOM 707 C C . ARG A 1 90 ? -10.313 9.631 11.126 1.00 97.56 90 ARG A C 1
ATOM 709 O O . ARG A 1 90 ? -9.959 8.632 10.517 1.00 97.56 90 ARG A O 1
ATOM 716 N N . GLU A 1 91 ? -11.564 9.801 11.545 1.00 97.88 91 GLU A N 1
ATOM 717 C CA . GLU A 1 91 ? -12.607 8.776 11.387 1.00 97.88 91 GLU A CA 1
ATOM 718 C C . GLU A 1 91 ? -12.878 8.457 9.905 1.00 97.88 91 GLU A C 1
ATOM 720 O O . GLU A 1 91 ? -12.935 7.295 9.492 1.00 97.88 91 GLU A O 1
ATOM 725 N N . GLN A 1 92 ? -12.990 9.495 9.072 1.00 97.94 92 GLN A N 1
ATOM 726 C CA . GLN A 1 92 ? -13.165 9.353 7.626 1.00 97.94 92 GLN A CA 1
ATOM 727 C C . GLN A 1 92 ? -11.962 8.658 6.981 1.00 97.94 92 GLN A C 1
ATOM 729 O O . GLN A 1 92 ? -12.147 7.779 6.135 1.00 97.94 92 GLN A O 1
ATOM 734 N N . ALA A 1 93 ? -10.747 9.030 7.389 1.00 98.19 93 ALA A N 1
ATOM 735 C CA . ALA A 1 93 ? -9.507 8.446 6.898 1.00 98.19 93 ALA A CA 1
ATOM 736 C C . ALA A 1 93 ? -9.393 6.964 7.279 1.00 98.19 93 ALA A C 1
ATOM 738 O O . ALA A 1 93 ? -9.130 6.139 6.410 1.00 98.19 93 ALA A O 1
ATOM 739 N N . GLU A 1 94 ? -9.668 6.599 8.532 1.00 97.94 94 GLU A N 1
ATOM 740 C CA . GLU A 1 94 ? -9.666 5.208 9.001 1.00 97.94 94 GLU A CA 1
ATOM 741 C C . GLU A 1 94 ? -10.655 4.346 8.211 1.00 97.94 94 GLU A C 1
ATOM 743 O O . GLU A 1 94 ? -10.284 3.294 7.684 1.00 97.94 94 GLU A O 1
ATOM 748 N N . LYS A 1 95 ? -11.895 4.819 8.034 1.00 97.19 95 LYS A N 1
ATOM 749 C CA . LYS A 1 95 ? -12.903 4.115 7.231 1.00 97.19 95 LYS A CA 1
ATOM 750 C C . LYS A 1 95 ? -12.477 3.970 5.769 1.00 97.19 95 LYS A C 1
ATOM 752 O O . LYS A 1 95 ? -12.655 2.903 5.178 1.00 97.19 95 LYS A O 1
ATOM 757 N N . ASN A 1 96 ? -11.920 5.028 5.180 1.00 97.31 96 ASN A N 1
ATOM 758 C CA . ASN A 1 96 ? -11.438 5.015 3.802 1.00 97.31 96 ASN A CA 1
ATOM 759 C C . ASN A 1 96 ? -10.282 4.021 3.617 1.00 97.31 96 ASN A C 1
ATOM 761 O O . ASN A 1 96 ? -10.312 3.212 2.691 1.00 97.31 96 ASN A O 1
ATOM 765 N N . VAL A 1 97 ? -9.306 4.039 4.525 1.00 97.62 97 VAL A N 1
ATOM 766 C CA . VAL A 1 97 ? -8.134 3.162 4.490 1.00 97.62 97 VAL A CA 1
ATOM 767 C C . VAL A 1 97 ? -8.522 1.707 4.722 1.00 97.62 97 VAL A C 1
ATOM 769 O O . VAL A 1 97 ? -8.037 0.849 3.993 1.00 97.62 97 VAL A O 1
ATOM 772 N N . LEU A 1 98 ? -9.434 1.397 5.651 1.00 97.38 98 LEU A N 1
ATOM 773 C CA . LEU A 1 98 ? -9.946 0.028 5.809 1.00 97.38 98 LEU A CA 1
ATOM 774 C C . LEU A 1 98 ? -10.655 -0.470 4.543 1.00 97.38 98 LEU A C 1
ATOM 776 O O . LEU A 1 98 ? -10.518 -1.639 4.185 1.00 97.38 98 LEU A O 1
ATOM 780 N N . GLY A 1 99 ? -11.392 0.408 3.855 1.00 97.00 99 GLY A N 1
ATOM 781 C CA . GLY A 1 99 ? -11.978 0.113 2.548 1.00 97.00 99 GLY A CA 1
ATOM 782 C C . GLY A 1 99 ? -10.910 -0.224 1.508 1.00 97.00 99 GLY A C 1
ATOM 783 O O . GLY A 1 99 ? -10.972 -1.284 0.897 1.00 97.00 99 GLY A O 1
ATOM 784 N N . GLN A 1 100 ? -9.887 0.623 1.385 1.00 95.62 100 GLN A N 1
ATOM 785 C CA . GLN A 1 100 ? -8.760 0.404 0.475 1.00 95.62 100 GLN A CA 1
ATOM 786 C C . GLN A 1 100 ? -7.997 -0.891 0.802 1.00 95.62 100 GLN A C 1
ATOM 788 O O . GLN A 1 100 ? -7.731 -1.703 -0.079 1.00 95.62 100 GLN A O 1
ATOM 793 N N . MET A 1 101 ? -7.653 -1.121 2.071 1.00 97.44 101 MET A N 1
ATOM 794 C CA . MET A 1 101 ? -6.919 -2.313 2.502 1.00 97.44 101 MET A CA 1
ATOM 795 C C . MET A 1 101 ? -7.736 -3.597 2.311 1.00 97.44 101 MET A C 1
ATOM 797 O O . MET A 1 101 ? -7.151 -4.654 2.103 1.00 97.44 101 MET A O 1
ATOM 801 N N . ALA A 1 102 ? -9.070 -3.535 2.300 1.00 97.38 102 ALA A N 1
ATOM 802 C CA . ALA A 1 102 ? -9.899 -4.697 1.98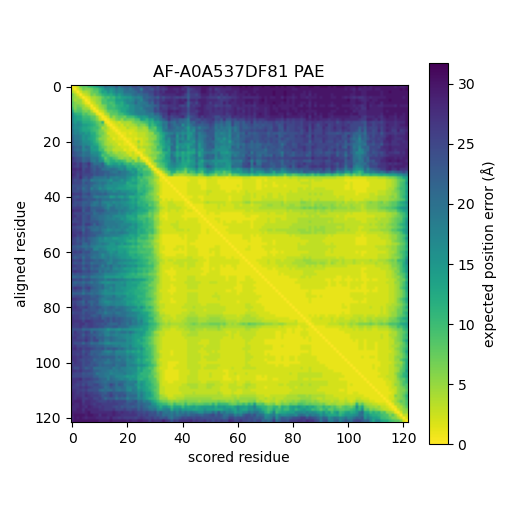2 1.00 97.38 102 ALA A CA 1
ATOM 803 C C . ALA A 1 102 ? -9.733 -5.189 0.530 1.00 97.38 102 ALA A C 1
ATOM 805 O O . ALA A 1 102 ? -10.010 -6.355 0.255 1.00 97.38 102 ALA A O 1
ATOM 806 N N . GLU A 1 103 ? -9.286 -4.329 -0.388 1.00 96.00 103 GLU A N 1
ATOM 807 C CA . GLU A 1 103 ? -9.076 -4.666 -1.804 1.00 96.00 103 GLU A CA 1
ATOM 808 C C . GLU A 1 103 ? -7.641 -5.130 -2.094 1.00 96.00 103 GLU A C 1
ATOM 810 O O . GLU A 1 103 ? -7.375 -5.757 -3.120 1.00 96.00 103 GLU A O 1
ATOM 815 N N . LEU A 1 104 ? -6.709 -4.846 -1.184 1.00 96.00 104 LEU A N 1
ATOM 816 C CA . LEU A 1 104 ? -5.290 -5.128 -1.360 1.00 96.00 104 LEU A CA 1
ATOM 817 C C . LEU A 1 104 ? -4.968 -6.590 -0.995 1.00 96.00 104 LEU A C 1
ATOM 819 O O . LEU A 1 104 ? -5.349 -7.041 0.094 1.00 96.00 104 LEU A O 1
ATOM 823 N N . PRO A 1 105 ? -4.253 -7.347 -1.857 1.00 96.56 105 PRO A N 1
ATOM 824 C CA . PRO A 1 105 ? -3.993 -8.772 -1.635 1.00 96.56 105 PRO A CA 1
ATOM 825 C C . PRO A 1 105 ? -3.332 -9.085 -0.291 1.00 96.56 105 PRO A C 1
ATOM 827 O O . PRO A 1 105 ? -3.705 -10.074 0.341 1.00 96.56 105 PRO A O 1
ATOM 830 N N . ALA A 1 106 ? -2.434 -8.213 0.182 1.00 97.31 106 ALA A N 1
ATOM 831 C CA . ALA A 1 106 ? -1.736 -8.385 1.455 1.00 97.31 106 ALA A CA 1
ATOM 832 C C . ALA A 1 106 ? -2.666 -8.342 2.681 1.00 97.31 106 ALA A C 1
ATOM 834 O O . ALA A 1 106 ? -2.348 -8.914 3.723 1.00 97.31 106 ALA A O 1
ATOM 835 N N . TRP A 1 107 ? -3.810 -7.654 2.579 1.00 97.81 107 TRP A N 1
ATOM 836 C CA . TRP A 1 107 ? -4.595 -7.236 3.745 1.00 97.81 107 TRP A CA 1
ATOM 837 C C . TRP A 1 107 ? -6.043 -7.720 3.745 1.00 97.81 107 TRP A C 1
ATOM 839 O O . TRP A 1 107 ? -6.642 -7.820 4.818 1.00 97.81 107 TRP A O 1
ATOM 849 N N . ARG A 1 108 ? -6.606 -8.068 2.582 1.00 96.00 108 ARG A N 1
ATOM 850 C CA . ARG A 1 108 ? -8.024 -8.438 2.428 1.00 96.00 108 ARG A CA 1
ATOM 851 C C . ARG A 1 108 ? -8.523 -9.487 3.430 1.00 96.00 108 ARG A C 1
ATOM 853 O O . ARG A 1 108 ? -9.622 -9.341 3.957 1.00 96.00 108 ARG A O 1
ATOM 860 N N . GLY A 1 109 ? -7.712 -10.507 3.730 1.00 95.81 109 GLY A N 1
ATOM 861 C CA . GLY A 1 109 ? -8.064 -11.562 4.691 1.00 95.81 109 GLY A CA 1
ATOM 862 C C . GLY A 1 109 ? -8.176 -11.023 6.115 1.00 95.81 109 GLY A C 1
ATOM 863 O O . GLY A 1 109 ? -9.204 -11.178 6.767 1.00 95.81 109 GLY A O 1
ATOM 864 N N . ARG A 1 110 ? -7.167 -10.265 6.547 1.00 94.81 110 ARG A N 1
ATOM 865 C CA . ARG A 1 110 ? -7.127 -9.644 7.873 1.00 94.81 110 ARG A CA 1
ATOM 866 C C . ARG A 1 110 ? -8.274 -8.653 8.095 1.00 94.81 110 ARG A C 1
ATOM 868 O O . ARG A 1 110 ? -8.879 -8.629 9.162 1.00 94.81 110 ARG A O 1
ATOM 875 N N . VAL A 1 111 ? -8.607 -7.847 7.086 1.00 95.88 111 VAL A N 1
ATOM 876 C CA . VAL A 1 111 ? -9.743 -6.913 7.174 1.00 95.88 111 VAL A CA 1
ATOM 877 C C . VAL A 1 111 ? -11.079 -7.665 7.232 1.00 95.88 111 VAL A C 1
ATOM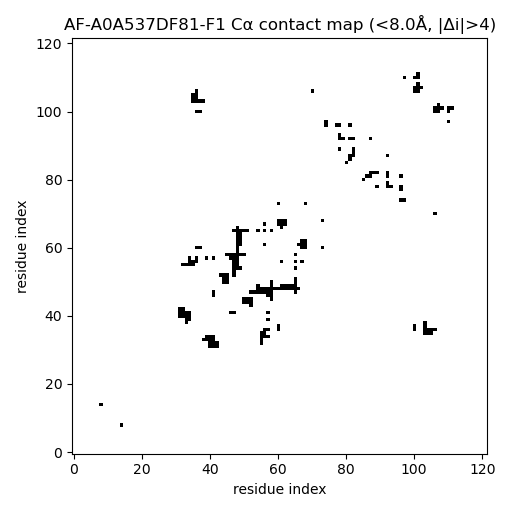 879 O O . VAL A 1 111 ? -11.994 -7.232 7.934 1.00 95.88 111 VAL A O 1
ATOM 882 N N . ALA A 1 112 ? -11.213 -8.792 6.527 1.00 94.88 112 ALA A N 1
ATOM 883 C CA . ALA A 1 112 ? -12.406 -9.631 6.612 1.00 94.88 112 ALA A CA 1
ATOM 884 C C . ALA A 1 112 ? -12.587 -10.226 8.020 1.00 94.88 112 ALA A C 1
ATOM 886 O O . ALA A 1 112 ? -13.685 -10.156 8.567 1.00 94.88 112 ALA A O 1
ATOM 887 N N . GLU A 1 113 ? -11.514 -10.721 8.643 1.00 93.38 113 GLU A N 1
ATOM 888 C CA . GLU A 1 113 ? -11.531 -11.231 10.023 1.00 93.38 113 GLU A CA 1
ATOM 889 C C . GLU A 1 113 ? -11.986 -10.163 11.031 1.00 93.38 113 GLU A C 1
ATOM 891 O O . GLU A 1 113 ? -12.850 -10.430 11.868 1.00 93.38 113 GLU A O 1
ATOM 896 N N . MET A 1 114 ? -11.484 -8.927 10.906 1.00 90.06 114 MET A N 1
ATOM 897 C CA . MET A 1 114 ? -11.905 -7.800 11.754 1.00 90.06 114 MET A CA 1
ATOM 898 C C . MET A 1 114 ? -13.405 -7.503 11.634 1.00 90.06 114 MET A C 1
ATOM 900 O O . MET A 1 114 ? -14.063 -7.215 12.633 1.00 90.06 114 MET A O 1
ATOM 904 N N . LYS A 1 115 ? -13.964 -7.591 10.419 1.00 87.06 115 LYS A N 1
ATOM 905 C CA . LYS A 1 115 ? -15.401 -7.381 10.182 1.00 87.06 115 LYS A CA 1
ATOM 906 C C . LYS A 1 115 ? -16.244 -8.496 10.798 1.00 87.06 115 LYS A C 1
ATOM 908 O O . LYS A 1 115 ? -17.265 -8.203 11.411 1.00 87.06 115 LYS A O 1
ATOM 913 N N . LEU A 1 116 ? -15.812 -9.752 10.674 1.00 82.56 116 LEU A N 1
ATOM 914 C CA . LEU A 1 116 ? -16.523 -10.901 11.242 1.00 82.56 116 LEU A CA 1
ATOM 915 C C . LEU A 1 116 ? -16.558 -10.848 12.776 1.00 82.56 116 LEU A C 1
ATOM 917 O O . LEU A 1 116 ? -17.624 -11.030 13.364 1.00 82.56 116 LEU A O 1
ATOM 921 N N . GLY A 1 117 ? -15.435 -10.509 13.418 1.00 73.50 117 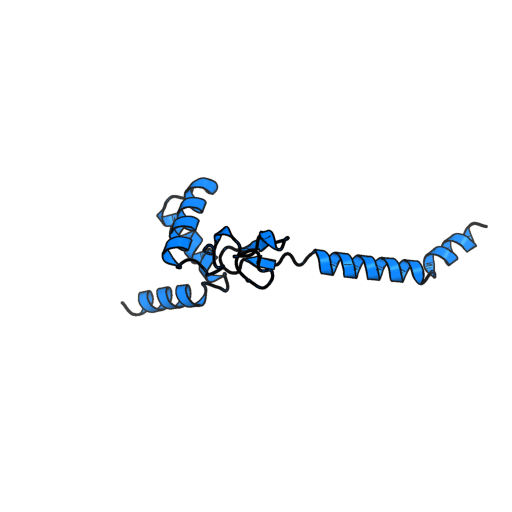GLY A N 1
ATOM 922 C CA . GLY A 1 117 ? -15.371 -10.344 14.875 1.00 73.50 117 GLY A CA 1
ATOM 923 C C . GLY A 1 117 ? -16.259 -9.211 15.407 1.00 73.50 117 GLY A C 1
ATOM 924 O O . GLY A 1 117 ? -16.824 -9.327 16.492 1.00 73.50 117 GLY A O 1
ATOM 925 N N . ALA A 1 118 ? -16.450 -8.143 14.626 1.00 71.12 118 ALA A N 1
ATOM 926 C CA . ALA A 1 118 ? -17.375 -7.063 14.974 1.00 71.12 118 ALA A CA 1
ATOM 927 C C . ALA A 1 118 ? -18.854 -7.491 14.887 1.00 71.12 118 ALA A C 1
ATOM 929 O O . ALA A 1 118 ? -19.685 -6.991 15.644 1.00 71.12 118 ALA A O 1
ATOM 930 N N . THR A 1 119 ? -19.195 -8.426 13.992 1.00 64.25 119 THR A N 1
ATOM 931 C CA . THR A 1 119 ? -20.576 -8.913 13.816 1.00 64.25 119 THR A CA 1
ATOM 932 C C . THR A 1 119 ? -21.007 -9.974 14.829 1.00 64.25 119 THR A C 1
ATOM 934 O O . THR A 1 119 ? -22.200 -10.133 15.051 1.00 64.25 119 THR A O 1
ATOM 937 N N . SER A 1 120 ? -20.069 -10.674 15.475 1.00 60.09 120 SER A N 1
ATOM 938 C CA . SER A 1 120 ? -20.363 -11.714 16.477 1.00 60.09 120 SER A CA 1
ATOM 939 C C . SER A 1 120 ? -20.585 -11.188 17.903 1.00 60.09 120 SER A C 1
ATOM 941 O O . SER A 1 120 ? -20.773 -11.982 18.819 1.00 60.09 120 SER A O 1
ATOM 943 N N . GLY A 1 121 ? -20.502 -9.870 18.109 1.00 55.41 121 GLY A N 1
ATOM 944 C CA . GLY A 1 121 ? -20.630 -9.217 19.417 1.00 55.41 121 GLY A CA 1
ATOM 945 C C . GLY A 1 121 ? -21.977 -8.536 19.689 1.00 55.41 121 GLY A C 1
ATOM 946 O O . GLY A 1 121 ? -22.027 -7.706 20.593 1.00 55.41 121 GLY A O 1
ATOM 947 N N . HIS A 1 122 ? -23.020 -8.827 18.903 1.00 38.84 122 HIS A N 1
ATOM 948 C CA . HIS A 1 122 ? -24.393 -8.341 19.111 1.00 38.84 122 HIS A CA 1
ATOM 949 C C . HIS A 1 122 ? -25.342 -9.496 19.426 1.00 38.84 122 HIS A C 1
ATOM 951 O O . HIS A 1 122 ? -25.277 -10.513 18.699 1.00 38.84 122 HIS A O 1
#

Sequence (122 aa):
MFVCYLCYVATCPVRLLVLVLVLVHVRLMSLALRCESCGMPMATNEEHGAQNPNNPYCIHCTDMNGKLLPFEKKFEELVKTAMDTRWMNREQAEKNVLGQMAELPAWRGRVAEMKLGATSGH

Foldseek 3Di:
DVVVVVVCVVPPVVVVVVVVVVVVVVVVQPCQQAQLQQRHGHNALQQQACSHVPQSHGVVQADNNRHGDDPVVSLVVQLVVCCVPVVDDSVRSSVVSLVVQCPRPVRVVVSVVVVVVVVVPD